Protein AF-A0A9E0KL98-F1 (afdb_monomer_lite)

Sequence (112 aa):
LKSMAGAYAALDERAGRLGREMEKLFAARGIPICVNRAFSMFTLFFQEGPVCDLTSALRSDTDLYARFFHGMIQNGVWLAPSQFEAGFLSFAHTEDDMARTLSAVEKTLRRL

pLDDT: mean 94.93, std 8.14, range [53.12, 98.75]

Radius of gyration: 14.09 Å; chains: 1; bounding box: 41×28×34 Å

Foldseek 3Di:
DVVCPVVLVVLQVLLVVLQVLLCVLCVVLVFDWDWDDDRQKIAIFRDDDDDDDPVSSVVGDFVVVQLLQVLLVVLVHHAPNGNPDIDGDDSVDDPVNSVSSSVSSNRSSVVD

Secondary structure (DSSP, 8-state):
-GGGHHHHHHHHHHHHHHHHHHHHHHHTTT---EEEEETTEEEEESSSS---SHHHHTTS-HHHHHHHHHHHHHTT----SSTTS-EE--TT--HHHHHHHHHHHHHHHTT-

Structure (mmCIF, N/CA/C/O backbone):
data_AF-A0A9E0KL98-F1
#
_entry.id   AF-A0A9E0KL98-F1
#
loop_
_atom_site.group_PDB
_atom_site.id
_atom_site.type_symbol
_atom_site.label_atom_id
_atom_site.label_alt_id
_atom_site.label_comp_id
_atom_site.label_asym_id
_atom_site.label_entity_id
_atom_site.label_seq_id
_atom_site.pdbx_PDB_ins_code
_atom_site.Cartn_x
_atom_site.Cartn_y
_atom_site.Cartn_z
_atom_site.occupancy
_atom_site.B_iso_or_equiv
_atom_site.auth_seq_id
_atom_site.auth_comp_id
_atom_site.auth_asym_id
_atom_site.auth_atom_id
_atom_site.pdbx_PDB_model_num
ATOM 1 N N . LEU A 1 1 ? 24.450 -4.285 -14.062 1.00 56.22 1 LEU A N 1
ATOM 2 C CA . LEU A 1 1 ? 23.739 -3.255 -13.261 1.00 56.22 1 LEU A CA 1
ATOM 3 C C . LEU A 1 1 ? 23.442 -1.959 -14.038 1.00 56.22 1 LEU A C 1
ATOM 5 O O . LEU A 1 1 ? 22.307 -1.515 -13.969 1.00 56.22 1 LEU A O 1
ATOM 9 N N . LYS A 1 2 ? 24.358 -1.381 -14.845 1.00 53.12 2 LYS A N 1
ATOM 10 C CA . LYS A 1 2 ? 24.078 -0.166 -15.662 1.00 53.12 2 LYS A CA 1
ATOM 11 C C . LYS A 1 2 ? 22.980 -0.310 -16.744 1.00 53.12 2 LYS A C 1
ATOM 13 O O . LYS A 1 2 ? 22.479 0.699 -17.220 1.00 53.12 2 LYS A O 1
ATOM 18 N N . SER A 1 3 ? 22.574 -1.528 -17.115 1.00 59.69 3 SER A N 1
ATOM 19 C CA . SER A 1 3 ? 21.578 -1.791 -18.173 1.00 59.69 3 SER A CA 1
ATOM 20 C C . SER A 1 3 ? 20.108 -1.724 -17.725 1.00 59.69 3 SER A C 1
ATOM 22 O O . SER A 1 3 ? 19.226 -1.962 -18.540 1.00 59.69 3 SER A O 1
ATOM 24 N N . MET A 1 4 ? 19.821 -1.402 -16.456 1.00 65.56 4 MET A N 1
ATOM 25 C CA . MET A 1 4 ? 18.451 -1.375 -15.907 1.00 65.56 4 MET A CA 1
ATOM 26 C C . MET A 1 4 ? 17.920 0.035 -15.615 1.00 65.56 4 MET A C 1
ATOM 28 O O . MET A 1 4 ? 16.868 0.165 -14.998 1.00 65.56 4 MET A O 1
ATOM 32 N N . ALA A 1 5 ? 18.602 1.101 -16.049 1.00 66.06 5 ALA A N 1
ATOM 33 C CA . ALA A 1 5 ? 18.209 2.478 -15.721 1.00 66.06 5 ALA A CA 1
ATOM 34 C C . ALA A 1 5 ? 16.741 2.794 -16.088 1.00 66.06 5 ALA A C 1
ATOM 36 O O . ALA A 1 5 ? 16.007 3.338 -15.266 1.00 66.06 5 ALA A O 1
ATOM 37 N N . GLY A 1 6 ? 16.277 2.365 -17.269 1.00 75.31 6 GLY A N 1
ATOM 38 C CA . GLY A 1 6 ? 14.871 2.510 -17.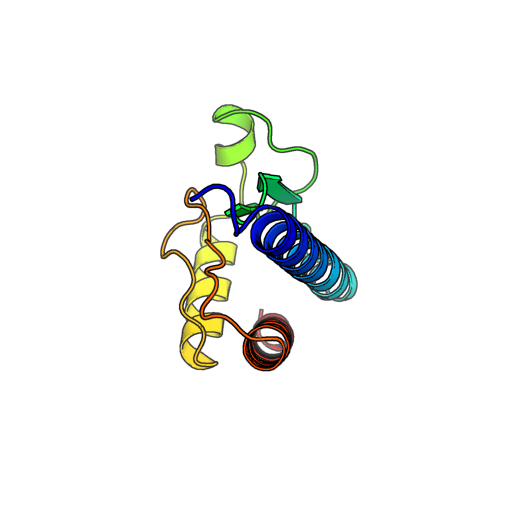672 1.00 75.31 6 GLY A CA 1
ATOM 39 C C . GLY A 1 6 ? 13.895 1.625 -16.883 1.00 75.31 6 GLY A C 1
ATOM 40 O O . GLY A 1 6 ? 12.738 1.993 -16.705 1.00 75.31 6 GLY A O 1
ATOM 41 N N . ALA A 1 7 ? 14.360 0.492 -16.348 1.00 85.06 7 ALA A N 1
ATOM 42 C CA . ALA A 1 7 ? 13.528 -0.402 -15.548 1.00 85.06 7 ALA A CA 1
ATOM 43 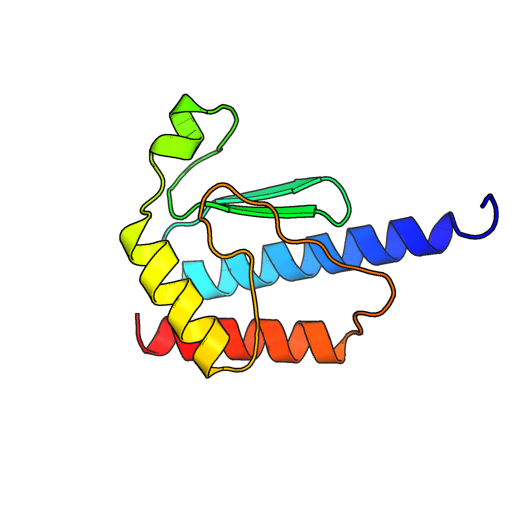C C . ALA A 1 7 ? 13.179 0.220 -14.187 1.00 85.06 7 ALA A C 1
ATOM 45 O O . ALA A 1 7 ? 12.038 0.113 -13.746 1.00 85.06 7 ALA A O 1
ATOM 46 N N . TYR A 1 8 ? 14.124 0.913 -13.541 1.00 90.19 8 TYR A N 1
ATOM 47 C CA . TYR A 1 8 ? 13.854 1.607 -12.277 1.00 90.19 8 TYR A CA 1
ATOM 48 C C . TYR A 1 8 ? 12.864 2.763 -12.450 1.00 90.19 8 TYR A C 1
ATOM 50 O O . TYR A 1 8 ? 11.988 2.921 -11.607 1.00 90.19 8 TYR A O 1
ATOM 58 N N . ALA A 1 9 ? 12.948 3.515 -13.553 1.00 91.75 9 ALA A N 1
ATOM 59 C CA . ALA A 1 9 ? 11.974 4.563 -13.866 1.00 91.75 9 ALA A CA 1
ATOM 60 C C . ALA A 1 9 ? 10.560 3.993 -14.089 1.00 91.75 9 ALA A C 1
ATOM 62 O O . ALA A 1 9 ? 9.584 4.542 -13.587 1.00 91.75 9 ALA A O 1
ATOM 63 N N . ALA A 1 10 ? 10.442 2.858 -14.785 1.00 91.56 10 ALA A N 1
ATOM 64 C CA . ALA A 1 10 ? 9.156 2.182 -14.957 1.00 91.56 10 ALA A CA 1
ATOM 65 C C . ALA A 1 10 ? 8.589 1.648 -13.627 1.00 91.56 10 ALA A C 1
ATOM 67 O O . ALA A 1 10 ? 7.391 1.740 -13.373 1.00 91.56 10 ALA A O 1
ATOM 68 N N . LEU A 1 11 ? 9.445 1.109 -12.752 1.00 93.75 11 LEU A N 1
ATOM 69 C CA . LEU A 1 11 ? 9.031 0.635 -11.430 1.00 93.75 11 LEU A CA 1
ATOM 70 C C . LEU A 1 11 ? 8.583 1.793 -10.518 1.00 93.75 11 LEU A C 1
ATOM 72 O O . LEU A 1 11 ? 7.599 1.658 -9.792 1.00 93.75 11 LEU A O 1
ATOM 76 N N . ASP A 1 12 ? 9.283 2.927 -10.588 1.00 94.94 12 ASP A N 1
ATOM 77 C CA . ASP A 1 12 ? 8.941 4.181 -9.909 1.00 94.94 12 ASP A CA 1
ATOM 78 C C . ASP A 1 12 ? 7.569 4.715 -10.360 1.00 94.94 12 ASP A C 1
ATOM 80 O O . ASP A 1 12 ? 6.707 5.016 -9.531 1.00 94.94 12 ASP A O 1
ATOM 84 N N . GLU A 1 13 ? 7.322 4.748 -11.674 1.00 94.94 13 GLU A N 1
ATOM 85 C CA . GLU A 1 13 ? 6.037 5.156 -12.256 1.00 94.94 13 GLU A CA 1
ATOM 86 C C . GLU A 1 13 ? 4.891 4.241 -11.814 1.00 94.94 13 GLU A C 1
ATOM 88 O O . GLU A 1 13 ? 3.848 4.738 -11.375 1.00 94.94 13 GLU A O 1
ATOM 93 N N . ARG A 1 14 ? 5.104 2.919 -11.833 1.00 95.62 14 ARG A N 1
ATOM 94 C CA . ARG A 1 14 ? 4.117 1.931 -11.379 1.00 95.62 14 ARG A CA 1
ATOM 95 C C . ARG A 1 14 ? 3.774 2.098 -9.899 1.00 95.62 14 ARG A C 1
ATOM 97 O O . ARG A 1 14 ? 2.594 2.124 -9.555 1.00 95.62 14 ARG A O 1
ATOM 104 N N . ALA A 1 15 ? 4.773 2.266 -9.030 1.00 96.06 15 ALA A N 1
ATOM 105 C CA . ALA A 1 15 ? 4.548 2.522 -7.605 1.00 96.06 15 ALA A CA 1
ATOM 106 C C . ALA A 1 15 ? 3.800 3.841 -7.378 1.00 96.06 15 ALA A C 1
ATOM 108 O O . ALA A 1 15 ? 2.867 3.905 -6.578 1.00 96.06 15 ALA A O 1
ATOM 109 N N . GLY A 1 16 ? 4.167 4.887 -8.123 1.00 96.94 16 GLY A N 1
ATOM 110 C CA . GLY A 1 16 ? 3.469 6.168 -8.090 1.00 96.94 16 GLY A CA 1
ATOM 111 C C . GLY A 1 16 ? 2.009 6.056 -8.532 1.00 96.94 16 GLY A C 1
ATOM 112 O O . GLY A 1 16 ? 1.138 6.663 -7.914 1.00 96.94 16 GLY A O 1
ATOM 113 N N . ARG A 1 17 ? 1.721 5.273 -9.578 1.00 97.50 17 ARG A N 1
ATOM 114 C CA . ARG A 1 17 ? 0.349 5.025 -10.036 1.00 97.50 17 ARG A CA 1
ATOM 115 C C . ARG A 1 17 ? -0.453 4.247 -8.998 1.00 97.50 17 ARG A C 1
ATOM 117 O O . ARG A 1 17 ? -1.558 4.669 -8.682 1.00 97.50 17 ARG A O 1
ATOM 124 N N . LEU A 1 18 ? 0.112 3.180 -8.431 1.00 97.50 18 LEU A N 1
ATOM 125 C CA . LEU A 1 18 ? -0.539 2.396 -7.378 1.00 97.50 18 LEU A CA 1
ATOM 126 C C . LEU A 1 18 ? -0.947 3.279 -6.189 1.00 97.50 18 LEU A C 1
ATOM 128 O O . LEU A 1 18 ? -2.101 3.228 -5.772 1.00 97.50 18 LEU A O 1
ATOM 132 N N . GLY A 1 19 ? -0.034 4.129 -5.704 1.00 97.06 19 GLY A N 1
ATOM 133 C CA . GLY A 1 19 ? -0.311 5.062 -4.608 1.00 97.06 19 GLY A CA 1
ATOM 134 C C . GLY A 1 19 ? -1.452 6.033 -4.921 1.00 97.06 19 GLY A C 1
ATOM 135 O O . GLY A 1 19 ? -2.410 6.109 -4.157 1.00 97.06 19 GLY A O 1
ATOM 136 N N . ARG A 1 20 ? -1.414 6.702 -6.084 1.00 97.75 20 ARG A N 1
ATOM 137 C CA . ARG A 1 20 ? -2.472 7.646 -6.498 1.00 97.75 20 ARG A CA 1
ATOM 138 C C . ARG A 1 20 ? -3.841 6.984 -6.647 1.00 97.75 20 ARG A C 1
ATOM 140 O O . ARG A 1 20 ? -4.858 7.584 -6.309 1.00 97.75 20 ARG A O 1
ATOM 147 N N . GLU A 1 21 ? -3.894 5.768 -7.185 1.00 98.38 21 GLU A N 1
ATOM 148 C CA . GLU A 1 21 ? -5.163 5.046 -7.321 1.00 98.38 21 GLU A CA 1
ATOM 149 C C . GLU A 1 21 ? -5.694 4.567 -5.963 1.00 98.38 21 GLU A C 1
ATOM 151 O O . GLU A 1 21 ? -6.900 4.633 -5.730 1.00 98.38 21 GLU A O 1
ATOM 156 N N . MET A 1 22 ? -4.821 4.171 -5.029 1.00 97.38 22 MET A N 1
ATOM 157 C CA . MET A 1 22 ? -5.229 3.913 -3.644 1.00 97.38 22 MET A CA 1
ATOM 158 C C . MET A 1 22 ? -5.826 5.174 -3.008 1.00 97.38 22 MET A C 1
ATOM 160 O O . MET A 1 22 ? -6.955 5.118 -2.529 1.00 97.38 22 MET A O 1
ATOM 164 N N . GLU A 1 23 ? -5.148 6.322 -3.075 1.00 97.44 23 GLU A N 1
ATOM 165 C CA . GLU A 1 23 ? -5.667 7.597 -2.548 1.00 97.44 23 GLU A CA 1
ATOM 166 C C . GLU A 1 23 ? -7.071 7.917 -3.073 1.00 97.44 23 GLU A C 1
ATOM 168 O O . GLU A 1 23 ? -7.958 8.254 -2.289 1.00 97.44 23 GLU A O 1
ATOM 173 N N . LYS A 1 24 ? -7.319 7.729 -4.375 1.00 98.31 24 LYS A N 1
ATOM 174 C CA . LYS A 1 24 ? -8.653 7.916 -4.969 1.00 98.31 24 LYS A CA 1
ATOM 175 C C . LYS A 1 24 ? -9.702 6.972 -4.379 1.00 98.31 24 LYS A C 1
ATOM 177 O O . LYS A 1 24 ? -10.810 7.413 -4.076 1.00 98.31 24 LYS A O 1
ATOM 182 N N . LEU A 1 25 ? -9.379 5.685 -4.228 1.00 98.50 25 LEU A N 1
ATOM 183 C CA . LEU A 1 25 ? -10.306 4.685 -3.685 1.00 98.50 25 LEU A CA 1
ATOM 184 C C . LEU A 1 25 ? -10.675 4.978 -2.226 1.00 98.50 25 LEU A C 1
ATOM 186 O O . LEU A 1 25 ? -11.843 4.865 -1.853 1.00 98.50 25 LEU A O 1
ATOM 190 N N . PHE A 1 26 ? -9.695 5.378 -1.416 1.00 98.31 26 PHE A N 1
ATOM 191 C CA . PHE A 1 26 ? -9.907 5.762 -0.021 1.00 98.31 26 PHE A CA 1
ATOM 192 C C . PHE A 1 26 ? -10.688 7.079 0.096 1.00 98.31 26 PHE A C 1
ATOM 194 O O . PHE A 1 26 ? -11.664 7.149 0.848 1.00 98.31 26 PHE A O 1
ATOM 201 N N . ALA A 1 27 ? -10.357 8.083 -0.723 1.00 97.44 27 ALA A N 1
ATOM 202 C CA . ALA A 1 27 ? -11.084 9.350 -0.780 1.00 97.44 27 ALA A CA 1
ATOM 203 C C . ALA A 1 27 ? -12.562 9.157 -1.160 1.00 97.44 27 ALA A C 1
ATOM 205 O O . ALA A 1 27 ? -13.441 9.749 -0.537 1.00 97.44 27 ALA A O 1
ATOM 206 N N . ALA A 1 28 ? -12.866 8.264 -2.110 1.00 97.62 28 ALA A N 1
ATOM 207 C CA . ALA A 1 28 ? -14.242 7.922 -2.489 1.00 97.62 28 ALA A CA 1
ATOM 208 C C . ALA A 1 28 ? -15.062 7.288 -1.345 1.00 97.62 28 ALA A C 1
ATOM 210 O O . ALA A 1 28 ? -16.288 7.215 -1.427 1.00 97.62 28 ALA A O 1
ATOM 211 N N . ARG A 1 29 ? -14.397 6.821 -0.282 1.00 97.25 29 ARG A N 1
ATOM 212 C CA . ARG A 1 29 ? -15.006 6.249 0.926 1.00 97.25 29 ARG A CA 1
ATOM 213 C C . ARG A 1 29 ? -14.972 7.195 2.123 1.00 97.25 29 ARG A C 1
ATOM 215 O O . ARG A 1 29 ? -15.472 6.825 3.178 1.00 97.25 29 ARG A O 1
ATOM 222 N N . GLY A 1 30 ? -14.404 8.392 1.965 1.00 96.81 30 GLY A N 1
ATOM 223 C CA . GLY A 1 30 ? -14.220 9.342 3.060 1.00 96.81 30 GLY A CA 1
ATOM 224 C C . GLY A 1 30 ? -13.253 8.845 4.136 1.00 96.81 30 GLY A C 1
ATOM 225 O O . GLY A 1 30 ? -13.335 9.302 5.270 1.00 96.81 30 GLY A O 1
ATOM 226 N N . ILE A 1 31 ? -12.367 7.899 3.804 1.00 97.50 31 ILE A N 1
ATOM 227 C CA . ILE A 1 31 ? -11.363 7.382 4.736 1.00 97.50 31 ILE A CA 1
ATOM 228 C C . ILE A 1 31 ? -10.061 8.146 4.480 1.00 97.50 31 ILE A C 1
ATOM 230 O O . ILE A 1 31 ? -9.489 8.002 3.395 1.00 97.50 31 ILE A O 1
ATOM 234 N N . PRO A 1 32 ? -9.584 8.961 5.435 1.00 96.44 32 PRO A N 1
ATOM 235 C CA . PRO A 1 32 ? -8.365 9.726 5.246 1.00 96.44 32 PRO A CA 1
ATOM 236 C C . PRO A 1 32 ? -7.140 8.814 5.281 1.00 96.44 32 PRO A C 1
ATOM 238 O O . PRO A 1 32 ? -6.956 8.031 6.216 1.00 96.44 32 PRO A O 1
ATOM 241 N N . ILE A 1 33 ? -6.290 8.945 4.264 1.00 97.94 33 ILE A N 1
ATOM 242 C CA . ILE A 1 33 ? -4.972 8.316 4.227 1.00 97.94 33 ILE A CA 1
ATOM 243 C C . ILE A 1 33 ? -3.913 9.294 3.722 1.00 97.94 33 ILE A C 1
ATOM 245 O O . ILE A 1 33 ? -4.206 10.217 2.961 1.00 97.94 33 ILE A O 1
ATOM 249 N N . CYS A 1 34 ? -2.665 9.024 4.086 1.00 97.94 34 CYS A N 1
ATOM 250 C CA . CYS A 1 34 ? -1.472 9.618 3.504 1.00 97.94 34 CYS A CA 1
ATOM 251 C C . CYS A 1 34 ? -0.612 8.503 2.903 1.00 97.94 34 CYS A C 1
ATOM 253 O O . CYS A 1 34 ? -0.246 7.555 3.603 1.00 97.94 34 CYS A O 1
ATOM 255 N N . VAL A 1 35 ? -0.281 8.602 1.614 1.00 97.56 35 VAL A N 1
ATOM 256 C CA . VAL A 1 35 ? 0.637 7.661 0.965 1.00 97.56 35 VAL A CA 1
ATOM 257 C C . VAL A 1 35 ? 2.012 8.298 0.839 1.00 97.56 35 VAL A C 1
ATOM 259 O O . VAL A 1 35 ? 2.260 9.133 -0.030 1.00 97.56 35 VAL A O 1
ATOM 262 N N . ASN A 1 36 ? 2.945 7.846 1.671 1.00 97.62 36 ASN A N 1
ATOM 263 C CA . ASN A 1 36 ? 4.352 8.172 1.483 1.00 97.62 36 ASN A CA 1
ATOM 264 C C . ASN A 1 36 ? 4.982 7.225 0.475 1.00 97.62 36 ASN A C 1
ATOM 266 O O . ASN A 1 36 ? 4.661 6.037 0.434 1.00 97.62 36 ASN A O 1
ATOM 270 N N . ARG A 1 37 ? 5.927 7.742 -0.313 1.00 96.38 37 ARG A N 1
ATOM 271 C CA . ARG A 1 37 ? 6.612 6.964 -1.341 1.00 96.38 37 ARG A CA 1
ATOM 272 C C . ARG A 1 37 ? 8.057 7.405 -1.520 1.00 96.38 37 ARG A C 1
ATOM 274 O O . ARG A 1 37 ? 8.355 8.595 -1.506 1.00 96.38 37 ARG A O 1
ATOM 281 N N . ALA A 1 38 ? 8.927 6.436 -1.771 1.00 95.69 38 ALA A N 1
ATOM 282 C CA . ALA A 1 38 ? 10.293 6.650 -2.225 1.00 95.69 38 ALA A CA 1
ATOM 283 C C . ALA A 1 38 ? 10.625 5.584 -3.276 1.00 95.69 38 ALA A C 1
ATOM 285 O O . ALA A 1 38 ? 10.777 4.406 -2.953 1.00 95.69 38 ALA A O 1
ATOM 286 N N . PHE A 1 39 ? 10.704 5.979 -4.548 1.00 94.75 39 PHE A N 1
AT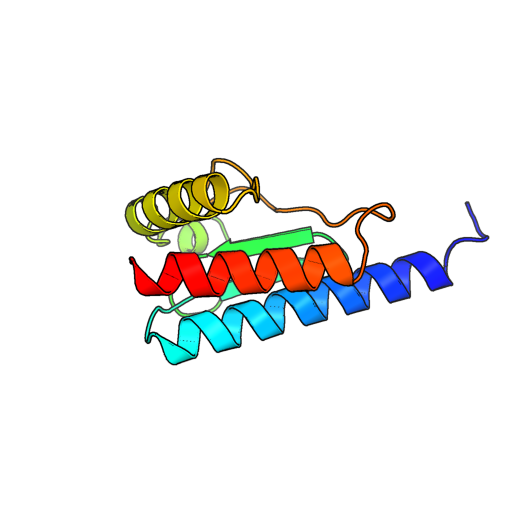OM 287 C CA . PHE A 1 39 ? 10.822 5.045 -5.672 1.00 94.75 39 PHE A CA 1
ATOM 288 C C . PHE A 1 39 ? 9.736 3.950 -5.629 1.00 94.75 39 PHE A C 1
ATOM 290 O O . PHE A 1 39 ? 8.541 4.255 -5.646 1.00 94.75 39 PHE A O 1
ATOM 297 N N . SER A 1 40 ? 10.133 2.678 -5.549 1.00 95.38 40 SER A N 1
ATOM 298 C CA . SER A 1 40 ? 9.225 1.529 -5.506 1.00 95.38 40 SER A CA 1
ATOM 299 C C . SER A 1 40 ? 8.665 1.212 -4.115 1.00 95.38 40 SER A C 1
ATOM 301 O O . SER A 1 40 ? 7.837 0.306 -3.986 1.00 95.38 40 SER A O 1
ATOM 303 N N . MET A 1 41 ? 9.129 1.922 -3.083 1.00 96.69 41 MET A N 1
ATOM 304 C CA . MET A 1 41 ? 8.680 1.773 -1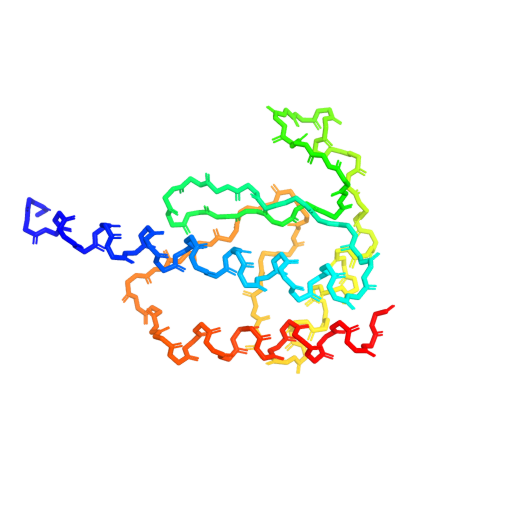.702 1.00 96.69 41 MET A CA 1
ATOM 305 C C . MET A 1 41 ? 7.504 2.696 -1.436 1.00 96.69 41 MET A C 1
ATOM 307 O O . MET A 1 41 ? 7.540 3.862 -1.835 1.00 96.69 41 MET A O 1
ATOM 311 N N . PHE A 1 42 ? 6.501 2.210 -0.715 1.00 97.00 42 PHE A N 1
ATOM 312 C CA . PHE A 1 42 ? 5.357 3.015 -0.303 1.00 97.00 42 PHE A CA 1
ATOM 313 C C . PHE A 1 42 ? 4.867 2.617 1.088 1.00 97.00 42 PHE A C 1
ATOM 315 O O . PHE A 1 42 ? 4.999 1.465 1.484 1.00 97.00 42 PHE A O 1
ATOM 322 N N . THR A 1 43 ? 4.249 3.545 1.809 1.00 97.62 43 THR A N 1
ATOM 323 C CA . THR A 1 43 ? 3.578 3.279 3.088 1.00 97.62 43 THR A CA 1
ATOM 324 C C . THR A 1 43 ? 2.230 3.983 3.087 1.00 97.62 43 THR A C 1
ATOM 326 O O . THR A 1 43 ? 2.157 5.161 2.745 1.00 97.62 43 THR A O 1
ATOM 329 N N . LEU A 1 44 ? 1.170 3.262 3.461 1.00 97.25 44 LEU A N 1
ATOM 330 C CA . LEU A 1 44 ? -0.164 3.829 3.651 1.00 97.25 44 LEU A CA 1
ATOM 331 C C . LEU A 1 44 ? -0.346 4.162 5.124 1.00 97.25 44 LEU A C 1
ATOM 333 O O . LEU A 1 44 ? -0.485 3.248 5.931 1.00 97.25 44 LEU A O 1
ATOM 337 N N . PHE A 1 45 ? -0.382 5.443 5.464 1.00 98.44 45 PHE A N 1
ATOM 338 C CA . PHE A 1 45 ? -0.716 5.921 6.799 1.00 98.44 45 PHE A CA 1
ATOM 339 C C . PHE A 1 45 ? -2.204 6.232 6.897 1.00 98.44 45 PHE A C 1
ATOM 341 O O . PHE A 1 45 ? -2.714 7.047 6.133 1.00 98.44 45 PHE A O 1
ATOM 348 N N . PHE A 1 46 ? -2.902 5.593 7.836 1.00 98.00 46 PHE A N 1
ATOM 349 C CA . PHE A 1 46 ? -4.331 5.809 8.074 1.00 98.00 46 PHE A CA 1
ATOM 350 C C . PHE A 1 46 ? -4.549 7.064 8.927 1.00 98.00 46 PHE A C 1
ATOM 352 O O . PHE A 1 46 ? -4.864 6.989 10.112 1.00 98.00 46 PHE A O 1
ATOM 359 N N . GLN A 1 47 ? -4.286 8.226 8.331 1.00 97.75 47 GLN A N 1
ATOM 360 C CA . GLN A 1 47 ? -4.480 9.549 8.923 1.00 97.75 47 GLN A CA 1
ATOM 361 C C . GLN A 1 47 ? -4.532 10.637 7.844 1.00 97.75 47 GLN A C 1
ATOM 363 O O . GLN A 1 47 ? -4.165 10.412 6.691 1.00 97.75 47 GLN A O 1
ATOM 368 N N . GLU A 1 48 ? -4.933 11.842 8.246 1.00 95.44 48 GLU A N 1
ATOM 369 C CA . GLU A 1 48 ? -4.818 13.047 7.426 1.00 95.44 48 GLU A CA 1
ATOM 370 C C . GLU A 1 48 ? -3.432 13.695 7.518 1.00 95.44 48 GLU A C 1
ATOM 372 O O . GLU A 1 48 ? -2.781 13.688 8.565 1.00 95.44 48 GLU A O 1
ATOM 377 N N . GLY A 1 49 ? -3.054 14.383 6.440 1.00 90.75 49 GLY A N 1
ATOM 378 C CA . GLY A 1 49 ? -1.888 15.258 6.406 1.00 90.75 49 GLY A CA 1
ATOM 379 C C . GLY A 1 49 ? -0.575 14.539 6.093 1.00 90.75 49 GLY A C 1
ATOM 380 O O . GLY A 1 49 ? -0.545 13.325 5.907 1.00 90.75 49 GLY A O 1
ATOM 381 N N . PRO A 1 50 ? 0.525 15.300 5.975 1.00 96.00 50 PRO A N 1
ATOM 382 C CA . PRO A 1 50 ? 1.826 14.728 5.675 1.00 96.00 50 PRO A CA 1
ATOM 383 C C . PRO A 1 50 ? 2.382 13.966 6.883 1.00 96.00 50 PRO A C 1
ATOM 385 O O . PRO A 1 50 ? 2.316 14.439 8.019 1.00 96.00 50 PRO A O 1
ATOM 388 N N . VAL A 1 51 ? 2.993 12.814 6.616 1.00 98.00 51 VAL A N 1
ATOM 38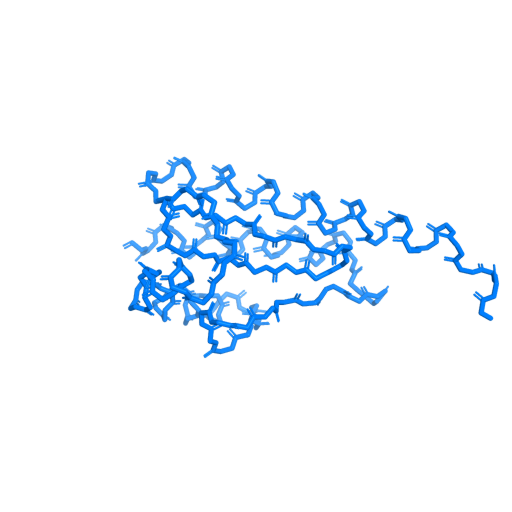9 C CA . VAL A 1 51 ? 3.720 12.020 7.611 1.00 98.00 51 VAL A CA 1
ATOM 390 C C . VAL A 1 51 ? 5.212 12.170 7.343 1.00 98.00 51 VAL A C 1
ATOM 392 O O . VAL A 1 51 ? 5.715 11.667 6.345 1.00 98.00 51 VAL A O 1
ATOM 395 N N . CYS A 1 52 ? 5.929 12.887 8.203 1.00 97.62 52 CYS A N 1
ATOM 396 C CA . CYS A 1 52 ? 7.324 13.278 7.947 1.00 97.62 52 CYS A CA 1
ATOM 397 C C . CYS A 1 52 ? 8.309 12.793 9.015 1.00 97.62 52 CYS A C 1
ATOM 399 O O . CYS A 1 52 ? 9.518 12.936 8.847 1.00 97.62 52 CYS A O 1
ATOM 401 N N . ASP A 1 53 ? 7.810 12.238 10.115 1.00 97.69 53 ASP A N 1
ATOM 402 C CA . ASP A 1 53 ? 8.605 11.786 11.250 1.00 97.69 53 ASP A CA 1
ATOM 403 C C . ASP A 1 53 ? 7.859 10.703 12.046 1.00 97.69 53 ASP A C 1
ATOM 405 O O . ASP A 1 53 ? 6.720 10.340 11.746 1.00 97.69 53 ASP A O 1
ATOM 409 N N . LEU A 1 54 ? 8.513 10.167 13.077 1.00 97.50 54 LEU A N 1
ATOM 410 C CA . LEU A 1 54 ? 7.913 9.156 13.945 1.00 97.50 54 LEU A CA 1
ATOM 411 C C . LEU A 1 54 ? 6.672 9.692 14.672 1.00 97.50 54 LEU A C 1
ATOM 413 O O . LEU A 1 54 ? 5.668 8.993 14.768 1.00 97.50 54 LEU A O 1
ATOM 417 N N . THR A 1 55 ? 6.726 10.929 15.167 1.00 98.12 55 THR A N 1
ATOM 418 C CA . THR A 1 55 ? 5.628 11.543 15.925 1.00 98.12 55 THR A CA 1
ATOM 419 C C . THR A 1 55 ? 4.353 11.636 15.090 1.00 98.12 55 THR A C 1
ATOM 421 O O . THR A 1 55 ? 3.276 11.292 15.568 1.00 98.12 55 THR A O 1
ATOM 424 N N . SER A 1 56 ? 4.468 12.062 13.833 1.00 98.00 56 SER A N 1
ATOM 425 C CA . SER A 1 56 ? 3.366 12.079 12.874 1.00 98.00 56 SER A CA 1
ATOM 426 C C . SER A 1 56 ? 2.939 10.664 12.499 1.00 98.00 56 SER A C 1
ATOM 428 O O . SER A 1 56 ? 1.746 10.388 12.528 1.00 98.00 56 SER A O 1
ATOM 430 N N . ALA A 1 57 ? 3.862 9.730 12.249 1.00 98.00 57 ALA A N 1
ATOM 431 C CA . ALA A 1 57 ? 3.512 8.346 11.914 1.00 98.00 57 ALA A CA 1
ATOM 432 C C . ALA A 1 57 ? 2.663 7.671 13.005 1.00 98.00 57 ALA A C 1
ATOM 434 O O . ALA A 1 57 ? 1.658 7.031 12.688 1.00 98.00 57 ALA A O 1
ATOM 435 N N . LEU A 1 58 ? 3.012 7.877 14.280 1.00 97.69 58 LEU A N 1
ATOM 436 C CA . LEU A 1 58 ? 2.317 7.316 15.447 1.00 97.69 58 LEU A CA 1
ATOM 437 C C . LEU A 1 58 ? 0.874 7.816 15.630 1.00 97.69 58 LEU A C 1
ATOM 439 O O . LEU A 1 58 ? 0.149 7.265 16.451 1.00 97.69 58 LEU A O 1
ATOM 443 N N . ARG A 1 59 ? 0.436 8.828 14.873 1.00 97.88 59 ARG A N 1
ATOM 444 C CA . ARG A 1 59 ? -0.962 9.291 14.862 1.00 97.88 59 ARG A CA 1
ATOM 445 C C . ARG A 1 59 ? -1.878 8.458 13.959 1.00 97.88 59 ARG A C 1
ATOM 447 O O . ARG A 1 59 ? -3.077 8.716 13.937 1.00 97.88 59 ARG A O 1
ATOM 454 N N . SER A 1 60 ? -1.326 7.513 13.198 1.00 98.31 60 SER A N 1
ATOM 455 C CA . SER A 1 60 ? -2.103 6.660 12.292 1.00 98.31 60 SER A CA 1
ATOM 456 C C . SER A 1 60 ? -3.042 5.731 13.059 1.00 98.31 60 SER A C 1
ATOM 458 O O . SER A 1 60 ? -2.661 5.178 14.090 1.00 98.31 60 SER A O 1
ATOM 460 N N . ASP A 1 61 ? -4.237 5.508 12.520 1.00 98.31 61 ASP A N 1
ATOM 461 C CA . ASP A 1 61 ? -5.207 4.559 13.063 1.00 98.31 61 ASP A CA 1
ATOM 462 C C . ASP A 1 61 ? -4.758 3.111 12.796 1.00 98.31 61 ASP A C 1
ATOM 464 O O . ASP A 1 61 ? -4.984 2.533 11.727 1.00 98.31 61 ASP A O 1
ATOM 468 N N . THR A 1 62 ? -4.086 2.515 13.782 1.00 98.31 62 THR A N 1
ATOM 469 C CA . THR A 1 62 ? -3.556 1.151 13.680 1.00 98.31 62 THR A CA 1
ATOM 470 C C . THR A 1 62 ? -4.647 0.083 13.692 1.00 98.31 62 THR A C 1
ATOM 472 O O . THR A 1 62 ? -4.444 -0.989 13.119 1.00 98.31 62 THR A O 1
ATOM 475 N N . ASP A 1 63 ? -5.802 0.359 14.301 1.00 98.38 63 ASP A N 1
ATOM 476 C CA . ASP A 1 63 ? -6.923 -0.584 14.344 1.00 98.38 63 ASP A CA 1
ATOM 477 C C . ASP A 1 63 ? -7.610 -0.655 12.976 1.00 98.38 63 ASP A C 1
ATOM 479 O O . ASP A 1 63 ? -7.912 -1.743 12.468 1.00 98.38 63 ASP A O 1
ATOM 483 N N . LEU A 1 64 ? -7.793 0.495 12.323 1.00 98.19 64 LEU A N 1
ATOM 484 C CA . LEU A 1 64 ? -8.300 0.551 10.958 1.00 98.19 64 LEU A CA 1
ATOM 485 C C . LEU A 1 64 ? -7.317 -0.081 9.967 1.00 98.19 64 LEU A C 1
ATOM 487 O O . LEU A 1 64 ? -7.750 -0.849 9.100 1.00 98.19 64 LEU A O 1
ATOM 491 N N . TYR A 1 65 ? -6.009 0.148 10.137 1.00 98.44 65 TYR A N 1
ATOM 492 C CA . TYR A 1 65 ? -4.986 -0.557 9.364 1.00 98.44 65 TYR A CA 1
ATOM 493 C C . TYR A 1 65 ?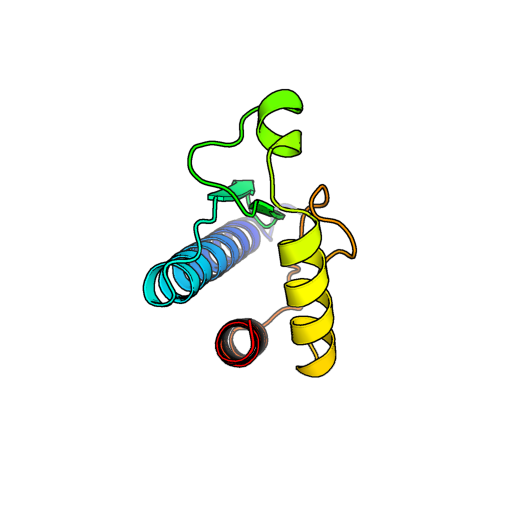 -5.100 -2.074 9.526 1.00 98.44 65 TYR A C 1
ATOM 495 O O . TYR A 1 65 ? -5.097 -2.794 8.530 1.00 98.44 65 TYR A O 1
ATOM 503 N N . ALA A 1 66 ? -5.240 -2.581 10.756 1.00 98.31 66 ALA A N 1
ATOM 504 C CA . ALA A 1 66 ? -5.348 -4.016 11.010 1.00 98.31 66 ALA A CA 1
ATOM 505 C C . ALA A 1 66 ? -6.582 -4.626 10.322 1.00 98.31 66 ALA A C 1
ATOM 507 O O . ALA A 1 66 ? -6.481 -5.659 9.651 1.00 98.31 66 ALA A O 1
ATOM 508 N N . ARG A 1 67 ? -7.744 -3.961 10.408 1.00 98.44 67 ARG A N 1
ATOM 509 C CA . ARG A 1 67 ? -8.964 -4.383 9.696 1.00 98.44 67 ARG A CA 1
ATOM 510 C C . ARG A 1 67 ? -8.754 -4.401 8.181 1.00 98.44 67 ARG A C 1
ATOM 512 O O . ARG A 1 67 ? -9.133 -5.370 7.520 1.00 98.44 67 ARG A O 1
ATOM 519 N N . PHE A 1 68 ? -8.133 -3.355 7.634 1.00 98.56 68 PHE A N 1
ATOM 520 C CA . PHE A 1 68 ? -7.796 -3.274 6.216 1.00 98.56 68 PHE A CA 1
ATOM 521 C C . PHE A 1 68 ? -6.837 -4.390 5.793 1.00 98.56 68 PHE A C 1
ATOM 523 O O . PHE A 1 68 ? -7.118 -5.101 4.832 1.00 98.56 68 PHE A O 1
ATOM 530 N N . PHE A 1 69 ? -5.752 -4.603 6.534 1.00 98.50 69 PHE A N 1
ATOM 531 C CA . PHE A 1 69 ? -4.766 -5.654 6.294 1.00 98.50 69 PHE A CA 1
ATOM 532 C C . PHE A 1 69 ? -5.416 -7.043 6.219 1.00 98.50 69 PHE A C 1
ATOM 534 O O . PHE A 1 69 ? -5.196 -7.783 5.257 1.00 98.50 69 PHE A O 1
ATOM 541 N N . HIS A 1 70 ? -6.284 -7.383 7.176 1.00 98.38 70 HIS A N 1
ATOM 542 C CA . HIS A 1 70 ? -7.009 -8.654 7.145 1.00 98.38 70 HIS A CA 1
ATOM 543 C C . HIS A 1 70 ? -7.962 -8.760 5.948 1.00 98.38 70 HIS A C 1
ATOM 545 O O . HIS A 1 70 ? -8.055 -9.824 5.333 1.00 98.38 70 HIS A O 1
ATOM 551 N N . GLY A 1 71 ? -8.631 -7.668 5.573 1.00 98.44 71 GLY A N 1
ATOM 552 C CA . GLY A 1 71 ? -9.441 -7.625 4.358 1.00 98.44 71 GLY A CA 1
ATOM 553 C C . GLY A 1 71 ? -8.616 -7.832 3.084 1.00 98.44 71 GLY A C 1
ATOM 554 O O . GLY A 1 71 ? -9.032 -8.576 2.194 1.00 98.44 71 GLY A O 1
ATOM 555 N N . MET A 1 72 ? -7.413 -7.260 3.013 1.00 98.50 72 MET A N 1
ATOM 556 C CA . MET A 1 72 ? -6.493 -7.459 1.891 1.00 98.50 72 MET A CA 1
ATOM 557 C C . MET A 1 72 ? -6.042 -8.921 1.787 1.00 98.50 72 MET A C 1
ATOM 559 O O . MET A 1 72 ? -6.125 -9.497 0.699 1.00 98.50 72 MET A O 1
ATOM 563 N N . ILE A 1 73 ? -5.699 -9.563 2.913 1.00 98.12 73 ILE A N 1
ATOM 564 C CA . ILE A 1 73 ? -5.381 -11.002 2.958 1.00 98.12 73 ILE A CA 1
ATOM 565 C C . ILE A 1 73 ? -6.552 -11.840 2.439 1.00 98.12 73 ILE A C 1
ATOM 567 O O . ILE A 1 73 ? -6.354 -12.722 1.605 1.00 98.12 73 ILE A O 1
ATOM 571 N N . GLN A 1 74 ? -7.780 -11.553 2.881 1.00 98.19 74 GLN A N 1
ATOM 572 C CA . GLN A 1 74 ? -8.979 -12.262 2.414 1.00 98.19 74 GLN A CA 1
ATOM 573 C C . GLN A 1 74 ? -9.216 -12.105 0.904 1.00 98.19 74 GLN A C 1
ATOM 575 O O . GLN A 1 74 ? -9.828 -12.972 0.284 1.00 98.19 74 GLN A O 1
ATOM 580 N N . ASN A 1 75 ? -8.732 -11.014 0.307 1.00 98.25 75 ASN A N 1
ATOM 581 C CA . ASN A 1 75 ? -8.782 -10.769 -1.133 1.00 98.25 75 ASN A CA 1
ATOM 582 C C . ASN A 1 75 ? -7.512 -11.240 -1.875 1.00 98.25 75 ASN A C 1
ATOM 584 O O . ASN A 1 75 ? -7.363 -10.965 -3.066 1.00 98.25 75 ASN A O 1
ATOM 588 N N . GLY A 1 76 ? -6.620 -11.977 -1.203 1.00 97.81 76 GLY A N 1
ATOM 589 C CA . GLY A 1 76 ? -5.439 -12.597 -1.803 1.00 97.81 76 GLY A CA 1
ATOM 590 C C . GLY A 1 76 ? -4.253 -11.655 -2.010 1.00 97.81 76 GLY A C 1
ATOM 591 O O . GLY A 1 76 ? -3.398 -11.953 -2.843 1.00 97.81 76 GLY A O 1
ATOM 592 N N . VAL A 1 77 ? -4.195 -10.531 -1.289 1.00 98.19 77 VAL A N 1
ATOM 593 C CA . VAL A 1 77 ? -3.081 -9.574 -1.341 1.00 98.19 77 VAL A CA 1
ATOM 594 C C . VAL A 1 77 ? -2.440 -9.462 0.032 1.00 98.19 77 VAL A C 1
ATOM 596 O O . VAL A 1 77 ? -3.075 -9.050 1.001 1.00 98.19 77 VAL A O 1
ATOM 599 N N . TRP A 1 78 ? -1.159 -9.806 0.108 1.00 96.56 78 TRP A N 1
ATOM 600 C CA . TRP A 1 78 ? -0.397 -9.752 1.347 1.00 96.56 78 TRP A CA 1
ATOM 601 C C . TRP A 1 78 ? 0.423 -8.461 1.403 1.00 96.56 78 TRP A C 1
ATOM 603 O O . TRP A 1 78 ? 1.421 -8.313 0.701 1.00 96.56 78 TRP A O 1
ATOM 613 N N . LEU A 1 79 ? -0.032 -7.512 2.220 1.00 96.19 79 LEU A N 1
ATOM 614 C CA . LEU A 1 79 ? 0.709 -6.287 2.533 1.00 96.19 79 LEU A CA 1
ATOM 615 C C . LEU A 1 79 ? 1.637 -6.501 3.737 1.00 96.19 79 LEU A C 1
ATOM 617 O O . LEU A 1 79 ? 1.635 -7.565 4.352 1.00 96.19 79 LEU A O 1
ATOM 621 N N . ALA A 1 80 ? 2.429 -5.494 4.095 1.00 93.94 80 ALA A N 1
ATOM 622 C CA . ALA A 1 80 ? 3.175 -5.540 5.347 1.00 93.94 80 ALA A CA 1
ATOM 623 C C . ALA A 1 80 ? 2.206 -5.744 6.539 1.00 93.94 80 ALA A C 1
ATOM 625 O O . ALA A 1 80 ? 1.120 -5.172 6.532 1.00 93.94 80 ALA A O 1
ATOM 626 N N . PRO A 1 81 ? 2.518 -6.569 7.551 1.00 95.31 81 PRO A N 1
ATOM 627 C CA . PRO A 1 81 ? 1.635 -6.808 8.698 1.00 95.31 81 PRO A CA 1
ATOM 628 C C . PRO A 1 81 ? 1.703 -5.697 9.762 1.00 95.31 81 PRO A C 1
ATOM 630 O O . PRO A 1 81 ? 1.451 -5.949 10.939 1.00 95.31 81 PRO A O 1
ATOM 633 N N . SER A 1 82 ? 2.067 -4.471 9.377 1.00 96.38 82 SER A N 1
ATOM 634 C CA . SER A 1 82 ? 2.270 -3.349 10.291 1.00 96.38 82 SER A CA 1
ATOM 635 C C . SER A 1 82 ? 2.024 -2.006 9.607 1.00 96.38 82 SER A C 1
ATOM 637 O O . SER A 1 82 ? 2.547 -1.736 8.526 1.00 96.38 82 SER A O 1
ATOM 639 N N . GLN A 1 83 ? 1.299 -1.118 10.295 1.00 97.19 83 GLN A N 1
ATOM 640 C CA . GLN A 1 83 ? 1.087 0.280 9.900 1.00 97.19 83 GLN A CA 1
ATOM 641 C C . GLN A 1 83 ? 2.415 1.034 9.694 1.00 97.19 83 GLN A C 1
ATOM 643 O O . GLN A 1 83 ? 2.487 1.994 8.930 1.00 97.19 83 GLN A O 1
ATOM 648 N N . PHE A 1 84 ? 3.488 0.612 10.357 1.00 97.12 84 PHE A N 1
ATOM 649 C CA . PHE A 1 84 ? 4.764 1.328 10.336 1.00 97.12 84 PHE A CA 1
ATOM 650 C C . PHE A 1 84 ? 5.783 0.728 9.361 1.00 97.12 84 PHE A C 1
ATOM 652 O O . PHE A 1 84 ? 6.953 1.099 9.395 1.00 97.12 84 PHE A O 1
ATOM 659 N N . GLU A 1 85 ? 5.354 -0.187 8.490 1.00 96.31 85 GLU A N 1
ATOM 660 C CA . GLU A 1 85 ? 6.209 -0.803 7.479 1.00 96.31 85 GLU A CA 1
ATOM 661 C C . GLU A 1 85 ? 5.907 -0.293 6.068 1.00 96.31 85 GLU A C 1
ATOM 663 O O . GLU A 1 85 ? 4.788 0.088 5.717 1.00 96.31 85 GLU A O 1
ATOM 668 N N . ALA A 1 86 ? 6.942 -0.297 5.231 1.00 96.12 86 ALA A N 1
ATOM 669 C CA . ALA A 1 86 ? 6.795 -0.044 3.808 1.00 96.12 86 ALA A CA 1
ATOM 670 C C . ALA A 1 86 ? 6.394 -1.324 3.064 1.00 96.12 86 ALA A C 1
ATOM 672 O O . ALA A 1 86 ? 6.908 -2.411 3.325 1.00 96.12 86 ALA A O 1
ATOM 673 N N . GLY A 1 87 ? 5.507 -1.172 2.086 1.00 95.38 87 GLY A N 1
ATOM 674 C CA . GLY A 1 87 ? 5.351 -2.104 0.982 1.00 95.38 87 GLY A CA 1
ATOM 675 C C . GLY A 1 87 ? 6.406 -1.852 -0.095 1.00 95.38 87 GLY A C 1
ATOM 676 O O . GLY A 1 87 ? 6.915 -0.739 -0.254 1.00 95.38 87 GLY A O 1
ATOM 677 N N . PHE A 1 88 ? 6.721 -2.896 -0.859 1.00 94.75 88 PHE A N 1
ATOM 678 C CA . PHE A 1 88 ? 7.749 -2.863 -1.895 1.00 94.75 88 PHE A CA 1
ATOM 679 C C . PHE A 1 88 ? 7.204 -3.443 -3.195 1.00 94.75 88 PHE A C 1
ATOM 681 O O . PHE A 1 88 ? 6.786 -4.600 -3.234 1.00 94.75 88 PHE A O 1
ATOM 688 N N . LEU A 1 89 ? 7.276 -2.674 -4.282 1.00 95.75 89 LEU A N 1
ATOM 689 C CA . LEU A 1 89 ? 7.138 -3.247 -5.616 1.00 95.75 89 LEU A CA 1
ATOM 690 C C . LEU A 1 89 ? 8.473 -3.813 -6.097 1.00 95.75 89 LEU A C 1
ATOM 692 O O . LEU A 1 89 ? 9.533 -3.204 -5.936 1.00 95.75 89 LEU A O 1
ATOM 696 N N . SER A 1 90 ? 8.394 -4.975 -6.738 1.00 95.00 90 SER A N 1
ATOM 697 C CA . SER A 1 90 ? 9.524 -5.644 -7.382 1.00 95.00 90 SER A CA 1
ATOM 698 C C . SER A 1 90 ? 9.322 -5.708 -8.895 1.00 95.00 90 SER A C 1
ATOM 700 O O . SER A 1 90 ? 8.205 -5.568 -9.390 1.00 95.00 90 SER A O 1
ATOM 702 N N . PHE A 1 91 ? 10.391 -5.998 -9.637 1.00 94.00 91 PHE A N 1
ATOM 703 C CA . PHE A 1 91 ? 10.317 -6.193 -11.089 1.00 94.00 91 PHE A CA 1
ATOM 704 C C . PHE A 1 91 ? 9.459 -7.391 -11.522 1.00 94.00 91 PHE A C 1
ATOM 706 O O . PHE A 1 91 ? 9.093 -7.468 -12.689 1.00 94.00 91 PHE A O 1
ATOM 713 N N . ALA A 1 92 ? 9.140 -8.311 -10.606 1.00 95.06 92 ALA A N 1
ATOM 714 C CA . ALA A 1 92 ? 8.258 -9.440 -10.889 1.00 95.06 92 ALA A CA 1
ATOM 715 C C . ALA A 1 92 ? 6.773 -9.042 -10.916 1.00 95.06 92 ALA A C 1
ATOM 717 O O . ALA A 1 92 ? 5.978 -9.742 -11.531 1.00 95.06 92 ALA A O 1
ATOM 718 N N . HIS A 1 93 ? 6.402 -7.932 -10.269 1.00 95.56 93 HIS A N 1
ATOM 719 C CA . HIS A 1 93 ? 5.021 -7.462 -10.261 1.00 95.56 93 HIS A CA 1
ATOM 720 C C . HIS A 1 93 ? 4.641 -6.878 -11.619 1.00 95.56 93 HIS A C 1
ATOM 722 O O . HIS A 1 93 ? 5.332 -6.011 -12.164 1.00 95.56 93 HIS A O 1
ATOM 728 N N . THR A 1 94 ? 3.507 -7.329 -12.130 1.00 95.38 94 THR A N 1
ATOM 729 C CA . THR A 1 94 ? 2.944 -6.959 -13.427 1.00 95.38 94 THR A CA 1
ATOM 730 C C . THR A 1 94 ? 1.845 -5.904 -13.288 1.00 95.38 94 THR A C 1
ATOM 732 O O . THR A 1 94 ? 1.440 -5.532 -12.187 1.00 95.38 94 THR A O 1
ATOM 735 N N . GLU A 1 95 ? 1.343 -5.416 -14.421 1.00 94.62 95 GLU A N 1
ATOM 736 C CA . GLU A 1 95 ? 0.153 -4.559 -14.458 1.00 94.62 95 GLU A CA 1
ATOM 737 C C . GLU A 1 95 ? -1.097 -5.272 -13.926 1.00 94.62 95 GLU A C 1
ATOM 739 O O . GLU A 1 95 ? -1.889 -4.672 -13.196 1.00 94.62 95 GLU A O 1
ATOM 744 N N . ASP A 1 96 ? -1.222 -6.573 -14.192 1.00 97.62 96 ASP A N 1
ATOM 745 C CA . ASP A 1 96 ? -2.319 -7.388 -13.671 1.00 97.62 96 ASP A CA 1
ATOM 746 C C . ASP A 1 96 ? -2.256 -7.498 -12.145 1.00 97.62 96 ASP A C 1
ATOM 748 O O . ASP A 1 96 ? -3.289 -7.442 -11.476 1.00 97.62 96 ASP A O 1
ATOM 752 N N . ASP A 1 97 ? -1.056 -7.576 -11.562 1.00 97.69 97 ASP A N 1
ATOM 753 C CA . ASP A 1 97 ? -0.893 -7.550 -10.105 1.00 97.69 97 ASP A CA 1
ATOM 754 C C . ASP A 1 97 ? -1.329 -6.204 -9.511 1.00 97.69 97 ASP A C 1
ATOM 756 O O . ASP A 1 97 ? -1.944 -6.178 -8.441 1.00 97.69 97 ASP A O 1
ATOM 760 N N . MET A 1 98 ? -1.087 -5.087 -10.211 1.00 97.25 98 MET A N 1
ATOM 761 C CA . MET A 1 98 ? -1.573 -3.768 -9.782 1.00 97.25 98 MET A CA 1
ATOM 762 C C . MET A 1 98 ? -3.098 -3.706 -9.833 1.00 97.25 98 MET A C 1
ATOM 764 O O . MET A 1 98 ? -3.730 -3.293 -8.861 1.00 97.25 98 MET A O 1
ATOM 768 N N . ALA A 1 99 ? -3.703 -4.170 -10.929 1.00 98.00 99 ALA A N 1
ATOM 769 C CA . ALA A 1 99 ? -5.154 -4.201 -11.085 1.00 98.00 99 ALA A CA 1
ATOM 770 C C . ALA A 1 99 ? -5.825 -5.095 -10.027 1.00 98.00 99 ALA A C 1
ATOM 772 O O . ALA A 1 99 ? -6.811 -4.697 -9.400 1.00 98.00 99 ALA A O 1
ATOM 773 N N . ARG A 1 100 ? -5.258 -6.280 -9.762 1.00 98.50 100 ARG A N 1
ATOM 774 C CA . ARG A 1 100 ? -5.714 -7.183 -8.693 1.00 98.50 100 ARG A CA 1
ATOM 775 C C . ARG A 1 100 ? -5.588 -6.537 -7.318 1.00 98.50 100 ARG A C 1
ATOM 777 O O . ARG A 1 100 ? -6.518 -6.644 -6.521 1.00 98.50 100 ARG A O 1
ATOM 784 N N . THR A 1 101 ? -4.486 -5.833 -7.064 1.00 98.38 101 THR A N 1
ATOM 785 C CA . THR A 1 101 ? -4.262 -5.114 -5.805 1.00 98.38 101 THR A CA 1
ATOM 786 C C . THR A 1 101 ? -5.302 -4.019 -5.597 1.00 98.38 101 THR A C 1
ATOM 788 O O . THR A 1 101 ? -5.943 -3.985 -4.552 1.00 98.38 101 THR A O 1
ATOM 791 N N . LEU A 1 102 ? -5.549 -3.174 -6.598 1.00 98.56 102 LEU A N 1
ATOM 792 C CA . LEU A 1 102 ? -6.558 -2.114 -6.513 1.00 98.56 102 LEU A CA 1
ATOM 793 C C . LEU A 1 102 ? -7.981 -2.675 -6.374 1.00 98.56 102 LEU A C 1
ATOM 795 O O . LEU A 1 102 ? -8.768 -2.165 -5.580 1.00 98.56 102 LEU A O 1
ATOM 799 N N . SER A 1 103 ? -8.296 -3.777 -7.062 1.00 98.69 103 SER A N 1
ATOM 800 C CA . SER A 1 103 ? -9.572 -4.478 -6.876 1.00 98.69 103 SER A CA 1
ATOM 801 C C . SER A 1 103 ? -9.729 -5.020 -5.450 1.00 98.69 103 SER A C 1
ATOM 803 O O . SER A 1 103 ? -10.812 -4.933 -4.870 1.00 98.69 103 SER A O 1
ATOM 805 N N . ALA A 1 104 ? -8.659 -5.558 -4.857 1.00 98.75 104 ALA A N 1
ATOM 806 C CA . ALA A 1 104 ? -8.657 -6.009 -3.467 1.00 98.75 104 ALA A CA 1
ATOM 807 C C . ALA A 1 104 ? -8.845 -4.843 -2.485 1.00 98.75 104 ALA A C 1
ATOM 809 O O . ALA A 1 104 ? -9.627 -4.980 -1.541 1.00 98.75 104 ALA A O 1
ATOM 810 N N . VAL A 1 105 ? -8.208 -3.691 -2.738 1.00 98.56 105 VAL A N 1
ATOM 811 C CA . VAL A 1 105 ? -8.421 -2.454 -1.967 1.00 98.56 105 VAL A CA 1
ATOM 812 C C . VAL A 1 105 ? -9.891 -2.058 -2.024 1.00 98.56 105 VAL A C 1
ATOM 814 O O . VAL A 1 105 ? -10.534 -1.942 -0.985 1.00 98.56 105 VAL A O 1
ATOM 817 N N . GLU A 1 106 ? -10.466 -1.940 -3.220 1.00 98.44 106 GLU A N 1
ATOM 818 C CA . GLU A 1 106 ? -11.864 -1.544 -3.387 1.00 98.44 106 GLU A CA 1
ATOM 819 C C . GLU A 1 106 ? -12.836 -2.509 -2.681 1.00 98.44 106 GLU A C 1
ATOM 821 O O . GLU A 1 106 ? -13.756 -2.076 -1.982 1.00 98.44 106 GLU A O 1
ATOM 826 N N . LYS A 1 107 ? -12.632 -3.825 -2.826 1.00 98.56 107 LYS A N 1
ATOM 827 C CA . LYS A 1 107 ? -13.449 -4.851 -2.154 1.00 98.56 107 LYS A CA 1
ATOM 828 C C . LYS A 1 107 ? -13.332 -4.776 -0.637 1.00 98.56 107 LYS A C 1
ATOM 830 O O . LYS A 1 107 ? -14.338 -4.940 0.050 1.00 98.56 107 LYS A O 1
ATOM 835 N N . THR A 1 108 ? -12.127 -4.541 -0.129 1.00 98.62 108 THR A N 1
ATOM 836 C CA . THR A 1 108 ? -11.868 -4.395 1.305 1.00 98.62 108 THR A CA 1
ATOM 837 C C . THR A 1 108 ? -12.572 -3.161 1.849 1.00 98.62 108 THR A C 1
ATOM 839 O O . THR A 1 108 ? -13.323 -3.269 2.813 1.00 98.62 108 THR A O 1
ATOM 842 N N . LEU A 1 109 ? -12.438 -2.019 1.173 1.00 98.06 109 LEU A N 1
ATOM 843 C CA . LEU A 1 109 ? -13.056 -0.761 1.591 1.00 98.06 109 LEU A CA 1
ATOM 844 C C . LEU A 1 109 ? -14.590 -0.796 1.597 1.00 98.06 109 LEU A C 1
ATOM 846 O O . LEU A 1 109 ? -15.213 -0.044 2.332 1.00 98.06 109 LEU A O 1
ATOM 850 N N . ARG A 1 110 ? -15.232 -1.672 0.813 1.00 96.31 110 ARG A N 1
ATOM 851 C CA . ARG A 1 110 ? -16.694 -1.881 0.884 1.00 96.31 110 ARG A CA 1
ATOM 852 C C . ARG A 1 110 ? -17.159 -2.499 2.208 1.00 96.31 110 ARG A C 1
ATOM 854 O O . ARG A 1 110 ? -18.355 -2.471 2.480 1.00 96.31 110 ARG A O 1
ATOM 861 N N . ARG A 1 111 ? -16.251 -3.116 2.968 1.00 92.56 111 ARG A N 1
ATOM 862 C CA . ARG A 1 111 ? -16.527 -3.826 4.228 1.00 92.56 111 ARG A CA 1
ATOM 863 C C . ARG A 1 111 ? -15.937 -3.119 5.453 1.00 92.56 111 ARG A C 1
ATOM 865 O O . ARG A 1 111 ? -16.099 -3.631 6.562 1.00 92.56 111 ARG A O 1
ATOM 872 N N . LEU A 1 112 ? -15.210 -2.019 5.247 1.00 91.06 112 LEU A N 1
ATOM 873 C CA . LEU A 1 112 ? -14.614 -1.218 6.315 1.00 91.06 112 LEU A CA 1
ATOM 874 C C . LEU A 1 112 ? -15.577 -0.145 6.798 1.00 91.06 112 LEU A C 1
ATOM 876 O O . LEU A 1 112 ? -15.597 0.012 8.043 1.00 91.06 112 LEU A O 1
#